Protein AF-A0A806JZI7-F1 (afdb_monomer_lite)

Structure (mmCIF, N/CA/C/O backbone):
data_AF-A0A806JZI7-F1
#
_entry.id   AF-A0A806JZI7-F1
#
loop_
_atom_site.group_PDB
_atom_site.id
_atom_site.type_symbol
_atom_site.label_atom_id
_atom_site.label_alt_id
_atom_site.label_comp_id
_atom_site.label_asym_id
_atom_site.label_entity_id
_atom_site.label_seq_id
_atom_site.pdbx_PDB_ins_code
_atom_site.Cartn_x
_atom_site.Cartn_y
_atom_site.Cartn_z
_atom_site.occupancy
_atom_site.B_iso_or_equiv
_atom_site.auth_seq_id
_atom_site.auth_comp_id
_atom_site.auth_asym_id
_atom_site.auth_atom_id
_atom_site.pdbx_PDB_model_num
ATOM 1 N N . MET A 1 1 ? 5.494 -8.644 -15.167 1.00 69.50 1 MET A N 1
ATOM 2 C CA . MET A 1 1 ? 4.587 -7.478 -15.034 1.00 69.50 1 MET A CA 1
ATOM 3 C C . MET A 1 1 ? 4.020 -7.051 -16.385 1.00 69.50 1 MET A C 1
ATOM 5 O O . MET A 1 1 ? 2.809 -7.139 -16.541 1.00 69.50 1 MET A O 1
ATOM 9 N N . ILE A 1 2 ? 4.856 -6.725 -17.381 1.00 75.56 2 ILE A N 1
ATOM 10 C CA . ILE A 1 2 ? 4.394 -6.257 -18.706 1.00 75.56 2 ILE A CA 1
ATOM 11 C C . ILE A 1 2 ? 3.432 -7.233 -19.401 1.00 75.56 2 ILE A C 1
ATOM 13 O O . ILE A 1 2 ? 2.375 -6.828 -19.867 1.00 75.56 2 ILE A O 1
ATOM 17 N N . GLY A 1 3 ? 3.735 -8.535 -19.384 1.00 80.06 3 GLY A N 1
ATOM 18 C CA . GLY A 1 3 ? 2.885 -9.543 -20.033 1.00 80.06 3 GLY A CA 1
ATOM 19 C C . GLY A 1 3 ? 1.463 -9.678 -19.467 1.00 80.06 3 GLY A C 1
ATOM 20 O O . GLY A 1 3 ? 0.624 -10.285 -20.119 1.00 80.06 3 GLY A O 1
ATOM 21 N N . ARG A 1 4 ? 1.174 -9.127 -18.277 1.00 81.06 4 ARG A N 1
ATOM 22 C CA . ARG A 1 4 ? -0.160 -9.184 -17.648 1.00 81.06 4 ARG A CA 1
ATOM 23 C C . ARG A 1 4 ? -0.839 -7.819 -17.538 1.00 81.06 4 ARG A C 1
ATOM 25 O O . ARG A 1 4 ? -2.056 -7.755 -17.653 1.00 81.06 4 ARG A O 1
ATOM 32 N N . PHE A 1 5 ? -0.075 -6.754 -17.297 1.00 82.38 5 PHE A N 1
ATOM 33 C CA . PHE A 1 5 ? -0.611 -5.408 -17.057 1.00 82.38 5 PHE A CA 1
ATOM 34 C C . PHE A 1 5 ? -0.341 -4.418 -18.199 1.00 82.38 5 PHE A C 1
ATOM 36 O O . PHE A 1 5 ? -0.786 -3.278 -18.127 1.00 82.38 5 PHE A O 1
ATOM 43 N N . GLY A 1 6 ? 0.367 -4.834 -19.254 1.00 86.75 6 GLY A N 1
ATOM 44 C CA . GLY A 1 6 ? 0.829 -3.931 -20.306 1.00 86.75 6 GLY A CA 1
ATOM 45 C C . GLY A 1 6 ? 1.986 -3.046 -19.836 1.00 86.75 6 GLY A C 1
ATOM 46 O O . GLY A 1 6 ? 2.706 -3.387 -18.897 1.00 86.75 6 GLY A O 1
ATOM 47 N N . ALA A 1 7 ? 2.196 -1.918 -20.510 1.00 89.94 7 ALA A N 1
ATOM 48 C CA . ALA A 1 7 ? 3.181 -0.933 -20.075 1.00 89.94 7 ALA A CA 1
ATOM 49 C C . ALA A 1 7 ? 2.705 -0.214 -18.794 1.00 89.94 7 ALA A C 1
ATOM 51 O O . ALA A 1 7 ? 1.502 0.023 -18.648 1.00 89.94 7 ALA A O 1
ATOM 52 N N . PRO A 1 8 ? 3.615 0.145 -17.868 1.00 92.50 8 PRO A N 1
ATOM 53 C CA . PRO A 1 8 ? 3.258 0.991 -16.735 1.00 92.50 8 PRO A CA 1
ATOM 54 C C .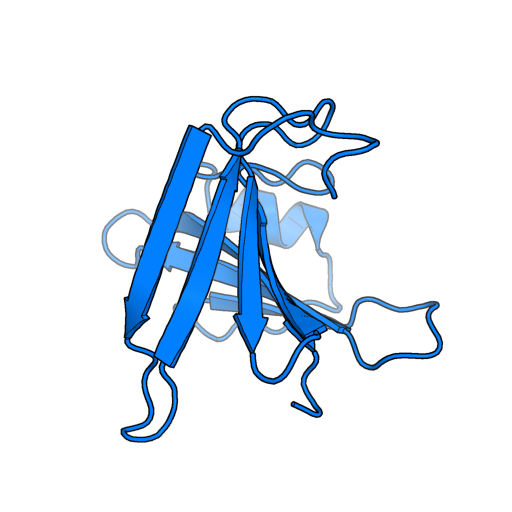 PRO A 1 8 ? 2.776 2.353 -17.237 1.00 92.50 8 PRO A C 1
ATOM 56 O O . PRO A 1 8 ? 3.282 2.872 -18.232 1.00 92.50 8 PRO A O 1
ATOM 59 N N . LYS A 1 9 ? 1.838 2.965 -16.511 1.00 93.38 9 LYS A N 1
ATOM 60 C CA . LYS A 1 9 ? 1.452 4.359 -16.755 1.00 93.38 9 LYS A CA 1
ATOM 61 C C . LYS A 1 9 ? 2.639 5.290 -16.527 1.00 93.38 9 LYS A C 1
ATOM 63 O O . LYS A 1 9 ? 2.851 6.227 -17.289 1.00 93.38 9 LYS A O 1
ATOM 68 N N . MET A 1 10 ? 3.379 5.048 -15.451 1.00 94.75 10 MET A N 1
ATOM 69 C CA . MET A 1 10 ? 4.567 5.816 -15.108 1.00 94.75 10 MET A CA 1
ATOM 70 C C . MET A 1 10 ? 5.549 4.973 -14.303 1.00 94.75 10 MET A C 1
ATOM 72 O O . MET A 1 10 ? 5.164 4.020 -13.618 1.00 94.75 10 MET A O 1
ATOM 76 N N . VAL A 1 11 ? 6.818 5.366 -14.386 1.00 94.88 11 VAL A N 1
ATOM 77 C CA . VAL A 1 11 ? 7.911 4.824 -13.583 1.00 94.88 11 VAL A CA 1
ATOM 78 C C . VAL A 1 11 ? 8.593 5.991 -12.880 1.00 94.88 11 VAL A C 1
ATOM 80 O O . VAL A 1 11 ? 8.912 6.988 -13.526 1.00 94.88 11 VAL A O 1
ATOM 83 N N . TYR A 1 12 ? 8.772 5.897 -11.565 1.00 94.69 12 TYR A N 1
ATOM 84 C CA . TYR A 1 12 ? 9.354 6.964 -10.747 1.00 94.69 12 TYR A CA 1
ATOM 85 C C . TYR A 1 12 ? 10.114 6.394 -9.547 1.00 94.69 12 TYR A C 1
ATOM 87 O O . TYR A 1 12 ? 9.950 5.224 -9.210 1.00 94.69 12 TYR A O 1
ATOM 95 N N . SER A 1 13 ? 10.953 7.209 -8.907 1.00 92.56 13 SER A N 1
ATOM 96 C CA . SER A 1 13 ? 11.621 6.841 -7.659 1.00 92.56 13 SER A CA 1
ATOM 97 C C . SER A 1 13 ? 10.767 7.212 -6.445 1.00 92.56 13 SER A C 1
ATOM 99 O O . SER A 1 13 ? 10.183 8.296 -6.391 1.00 92.56 13 SER A O 1
ATOM 101 N N . ALA A 1 14 ? 10.704 6.325 -5.454 1.00 90.00 14 ALA A N 1
ATOM 102 C CA . ALA A 1 14 ? 10.084 6.588 -4.161 1.00 90.00 14 ALA A CA 1
ATOM 103 C C . ALA A 1 14 ? 11.117 6.422 -3.045 1.00 90.00 14 ALA A C 1
ATOM 105 O O . ALA A 1 14 ? 11.768 5.384 -2.939 1.00 90.00 14 ALA A O 1
ATOM 106 N N . ARG A 1 15 ? 11.250 7.458 -2.212 1.00 87.19 15 ARG A N 1
ATOM 107 C CA . ARG A 1 15 ? 12.109 7.434 -1.029 1.00 87.19 15 ARG A CA 1
ATOM 108 C C . ARG A 1 15 ? 11.450 6.584 0.056 1.00 87.19 15 ARG A C 1
ATOM 110 O O . ARG A 1 15 ? 10.306 6.850 0.427 1.00 87.19 15 ARG A O 1
ATOM 117 N N . GLY A 1 16 ? 12.166 5.581 0.545 1.00 80.12 16 GLY A N 1
ATOM 118 C CA . GLY A 1 16 ? 11.772 4.781 1.696 1.00 80.12 16 GLY A CA 1
ATOM 119 C C . GLY A 1 16 ? 11.995 5.510 3.020 1.00 80.12 16 GLY A C 1
ATOM 120 O O . GLY A 1 16 ? 12.459 6.650 3.063 1.00 80.12 16 GLY A O 1
ATOM 121 N N . ASN A 1 17 ? 11.663 4.837 4.121 1.00 75.06 17 ASN A N 1
ATOM 122 C CA . ASN A 1 17 ? 11.878 5.393 5.461 1.00 75.06 17 ASN A CA 1
ATOM 123 C C . ASN A 1 17 ? 13.366 5.408 5.833 1.00 75.06 17 ASN A C 1
ATOM 125 O O . ASN A 1 17 ? 13.812 6.287 6.567 1.00 75.06 17 ASN A O 1
ATOM 129 N N . GLU A 1 18 ? 14.126 4.444 5.314 1.00 78.81 18 GLU A N 1
ATOM 130 C CA . GLU A 1 18 ? 15.555 4.328 5.564 1.00 78.81 18 GLU A CA 1
ATOM 131 C C . GLU A 1 18 ? 16.381 5.083 4.523 1.00 78.81 18 GLU A C 1
ATOM 133 O O . GLU A 1 18 ? 16.032 5.162 3.345 1.00 78.81 18 GLU A O 1
ATOM 138 N N . LEU A 1 19 ? 17.544 5.597 4.936 1.00 77.81 19 LEU A N 1
ATOM 139 C CA . LEU A 1 19 ? 18.383 6.417 4.055 1.00 77.81 19 LEU A CA 1
ATOM 140 C C . LEU A 1 19 ? 18.932 5.669 2.829 1.00 77.81 19 LEU A C 1
ATOM 142 O O . LEU A 1 1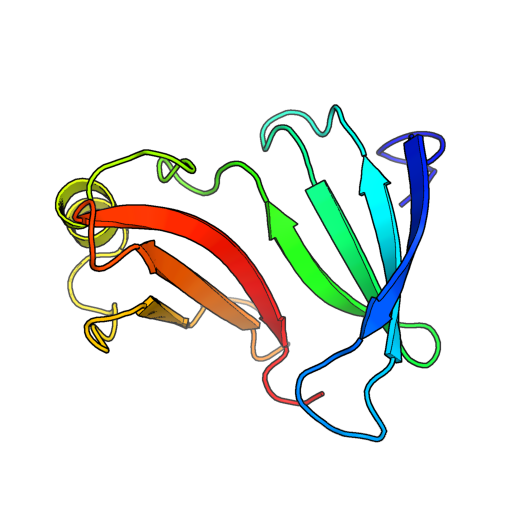9 ? 19.307 6.298 1.838 1.00 77.81 19 LEU A O 1
ATOM 146 N N . TRP A 1 20 ? 19.012 4.346 2.915 1.00 75.25 20 TRP A N 1
ATOM 147 C CA . TRP A 1 20 ? 19.489 3.463 1.853 1.00 75.25 20 TRP A CA 1
ATOM 148 C C . TRP A 1 20 ? 18.349 2.897 0.996 1.00 75.25 20 TRP A C 1
ATOM 150 O O . TRP A 1 20 ? 18.612 2.183 0.027 1.00 75.25 20 TRP A O 1
ATOM 160 N N . GLN A 1 21 ? 17.097 3.183 1.359 1.00 79.44 21 GLN A N 1
ATOM 161 C CA . GLN A 1 21 ? 15.922 2.640 0.702 1.00 79.44 21 GLN A CA 1
ATOM 162 C C . GLN A 1 21 ? 15.413 3.642 -0.333 1.00 79.44 21 GLN A C 1
ATOM 164 O O . GLN A 1 21 ? 14.700 4.585 -0.003 1.00 79.44 21 GLN A O 1
ATOM 169 N N . ASP A 1 22 ? 15.784 3.419 -1.588 1.00 83.31 22 ASP A N 1
ATOM 170 C CA . ASP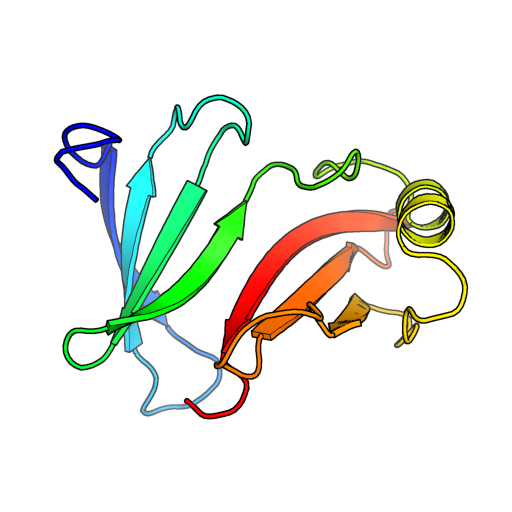 A 1 22 ? 15.154 4.056 -2.739 1.00 83.31 22 ASP A CA 1
ATOM 171 C C . ASP A 1 22 ? 14.567 2.966 -3.628 1.00 83.31 22 ASP A C 1
ATOM 173 O O . ASP A 1 22 ? 15.275 2.055 -4.068 1.00 83.31 22 ASP A O 1
ATOM 177 N N . ASP A 1 23 ? 13.269 3.069 -3.892 1.00 89.12 23 ASP A N 1
ATOM 178 C CA . ASP A 1 23 ? 12.544 2.116 -4.717 1.00 89.12 23 ASP A CA 1
ATOM 179 C C . ASP A 1 23 ? 12.273 2.691 -6.096 1.00 89.12 23 ASP A C 1
ATOM 181 O O . ASP A 1 23 ? 11.912 3.861 -6.246 1.00 89.12 23 ASP A O 1
ATOM 185 N N . VAL A 1 24 ? 12.362 1.836 -7.111 1.00 93.62 24 VAL A N 1
ATOM 186 C CA . VAL A 1 24 ? 11.782 2.140 -8.419 1.00 93.62 24 VAL A CA 1
ATOM 187 C C . VAL A 1 24 ? 10.347 1.638 -8.418 1.00 93.62 24 VAL A C 1
ATOM 189 O O . VAL A 1 24 ? 10.096 0.444 -8.243 1.00 93.62 24 VAL A O 1
ATOM 192 N N . VAL A 1 25 ? 9.403 2.549 -8.622 1.00 95.06 25 VAL A N 1
ATOM 193 C CA . VAL A 1 25 ? 7.973 2.263 -8.578 1.00 95.06 25 VAL A CA 1
ATOM 194 C C . VAL A 1 25 ? 7.397 2.230 -9.981 1.00 95.06 25 VAL A C 1
ATOM 196 O O . VAL A 1 25 ? 7.528 3.184 -10.745 1.00 95.06 25 VAL A O 1
ATOM 199 N N . PHE A 1 26 ? 6.722 1.130 -10.303 1.00 95.25 26 PHE A N 1
ATOM 200 C CA . PHE A 1 26 ? 5.969 0.956 -11.540 1.00 95.25 26 PHE A CA 1
ATOM 201 C C . PHE A 1 26 ? 4.480 1.060 -11.225 1.00 95.25 26 PHE A C 1
ATOM 203 O O . PHE A 1 26 ? 3.924 0.162 -10.589 1.00 95.25 26 PHE A O 1
ATOM 210 N N . GLN A 1 27 ? 3.840 2.132 -11.685 1.00 94.38 27 GLN A N 1
ATOM 211 C CA . GLN A 1 27 ? 2.415 2.373 -11.465 1.00 94.38 27 GLN A CA 1
ATOM 212 C C . GLN A 1 27 ? 1.576 1.901 -12.653 1.00 94.38 27 GLN A C 1
ATOM 214 O O . GLN A 1 27 ? 1.881 2.204 -13.810 1.00 94.38 27 GLN A O 1
ATOM 219 N N . TYR A 1 28 ? 0.462 1.235 -12.357 1.00 92.88 28 TYR A N 1
ATOM 220 C CA . TYR A 1 28 ? -0.539 0.793 -13.323 1.00 92.88 28 TYR A CA 1
ATOM 221 C C . TYR A 1 28 ? -1.933 1.245 -12.870 1.00 92.88 28 TYR A C 1
ATOM 223 O O . TYR A 1 28 ? -2.341 0.988 -11.740 1.00 92.88 28 TYR A O 1
ATOM 231 N N . GLU A 1 29 ? -2.699 1.886 -13.756 1.00 85.19 29 GLU A N 1
ATOM 232 C CA . GLU A 1 29 ? -4.057 2.365 -13.432 1.00 85.19 29 GLU A CA 1
ATOM 233 C C . GLU A 1 29 ? -5.116 1.266 -13.420 1.00 85.19 29 GLU A C 1
ATOM 235 O O . GLU A 1 29 ? -6.144 1.401 -12.758 1.00 85.19 29 GLU A O 1
ATOM 240 N N . LYS A 1 30 ? -4.895 0.187 -14.175 1.00 75.69 30 LYS A N 1
ATOM 241 C CA . LYS A 1 30 ? -5.904 -0.847 -14.380 1.00 75.69 30 LYS A CA 1
ATOM 242 C C . LYS A 1 30 ? -5.280 -2.229 -14.299 1.00 75.69 30 LYS A C 1
ATOM 244 O O . LYS A 1 30 ? -4.806 -2.781 -15.286 1.00 75.69 30 LYS A O 1
ATOM 249 N N . ALA A 1 31 ? -5.350 -2.808 -13.113 1.00 68.75 31 ALA A N 1
ATOM 250 C CA . ALA A 1 31 ? -5.092 -4.211 -12.855 1.00 68.75 31 ALA A CA 1
ATOM 251 C C . ALA A 1 31 ? -6.404 -4.879 -12.417 1.00 68.75 31 ALA A C 1
ATOM 253 O O . ALA A 1 31 ? -6.687 -4.946 -11.226 1.00 68.75 31 ALA A O 1
ATOM 254 N N . PRO A 1 32 ? -7.258 -5.361 -13.336 1.00 65.81 32 PRO A N 1
ATOM 255 C CA . PRO A 1 32 ? -8.429 -6.141 -12.945 1.00 65.81 32 PRO A CA 1
ATOM 256 C C . PRO A 1 32 ? -7.983 -7.415 -12.198 1.00 65.81 32 PRO A C 1
ATOM 258 O O . PRO A 1 32 ? -7.055 -8.081 -12.671 1.00 65.81 32 PRO A O 1
ATOM 261 N N . PRO A 1 33 ? -8.593 -7.790 -11.055 1.00 67.56 33 PRO A N 1
ATOM 262 C CA . PRO A 1 33 ? -9.735 -7.169 -10.364 1.00 67.56 33 PRO A CA 1
ATOM 263 C C . PRO A 1 33 ? -9.374 -6.138 -9.266 1.00 67.56 33 PRO A C 1
ATOM 265 O O . PRO A 1 33 ? -10.269 -5.607 -8.624 1.00 67.56 33 PRO A O 1
ATOM 268 N N . ILE A 1 34 ? -8.090 -5.865 -9.024 1.00 72.56 34 ILE A N 1
ATOM 269 C CA . ILE A 1 34 ? -7.564 -5.105 -7.868 1.00 72.56 34 ILE A CA 1
ATOM 270 C C . ILE A 1 34 ? -7.528 -3.571 -8.040 1.00 72.56 34 ILE A C 1
ATOM 272 O O . ILE A 1 34 ? -7.310 -2.851 -7.064 1.00 72.56 34 ILE A O 1
ATOM 276 N N . GLY A 1 35 ? -7.778 -3.054 -9.248 1.00 83.00 35 GLY A N 1
ATOM 277 C CA . GLY A 1 35 ? -7.800 -1.613 -9.537 1.00 83.00 35 GLY A CA 1
ATOM 278 C C . GLY A 1 35 ? -6.407 -1.052 -9.829 1.00 83.00 35 GLY A C 1
ATOM 279 O O . GLY A 1 35 ? -5.640 -1.680 -10.556 1.00 83.00 35 GLY A O 1
ATOM 280 N N . ALA A 1 36 ? -6.083 0.132 -9.305 1.00 88.69 36 ALA A N 1
ATOM 281 C CA . ALA A 1 36 ? -4.740 0.698 -9.433 1.00 88.69 36 ALA A CA 1
ATOM 282 C C . ALA A 1 36 ? -3.730 -0.085 -8.576 1.00 88.69 36 ALA A C 1
ATOM 284 O O . ALA A 1 36 ? -4.043 -0.488 -7.449 1.00 88.69 36 ALA A O 1
ATOM 285 N N . VAL A 1 37 ? -2.524 -0.293 -9.109 1.00 93.31 37 VAL A N 1
ATOM 286 C CA . VAL A 1 37 ? -1.451 -1.033 -8.439 1.00 93.31 37 VAL A CA 1
ATOM 287 C C . VAL A 1 37 ? -0.097 -0.370 -8.673 1.00 93.31 37 VAL A C 1
ATOM 289 O O . VAL A 1 37 ? 0.244 -0.029 -9.807 1.00 93.31 37 VAL A O 1
ATOM 292 N N . ASP A 1 38 ? 0.687 -0.249 -7.604 1.00 95.12 38 ASP A N 1
ATOM 293 C CA . ASP A 1 38 ? 2.078 0.197 -7.663 1.00 95.12 38 ASP A CA 1
ATOM 294 C C . ASP A 1 38 ? 2.992 -0.955 -7.223 1.00 95.12 38 ASP A C 1
ATOM 296 O O . ASP A 1 38 ? 2.795 -1.536 -6.152 1.00 95.12 38 ASP A O 1
ATOM 300 N N . PHE A 1 39 ? 4.001 -1.283 -8.030 1.00 94.44 39 PHE A N 1
ATOM 301 C CA . PHE A 1 39 ? 5.024 -2.278 -7.698 1.00 94.44 39 PHE A CA 1
ATOM 302 C C . PHE A 1 39 ? 6.329 -1.582 -7.322 1.00 94.44 39 PHE A C 1
ATOM 304 O O . PHE A 1 39 ? 6.880 -0.851 -8.141 1.00 94.44 39 PHE A O 1
ATOM 311 N N . PHE A 1 40 ? 6.830 -1.845 -6.117 1.00 94.19 40 PHE A N 1
ATOM 312 C CA . PHE A 1 40 ? 8.082 -1.305 -5.593 1.00 94.19 40 PHE A CA 1
ATOM 313 C C . PHE A 1 40 ? 9.191 -2.328 -5.831 1.00 94.19 40 PHE A C 1
ATOM 315 O O . PHE A 1 40 ? 9.106 -3.474 -5.367 1.00 94.19 40 PHE A O 1
ATOM 322 N N . ILE A 1 41 ? 10.203 -1.926 -6.598 1.00 91.88 41 ILE A N 1
ATOM 323 C CA . ILE A 1 41 ? 11.312 -2.777 -7.020 1.00 91.88 41 ILE A CA 1
ATOM 324 C C . ILE A 1 41 ? 12.596 -2.319 -6.348 1.00 91.88 41 ILE A C 1
ATOM 326 O O . ILE A 1 41 ? 12.956 -1.144 -6.417 1.00 91.88 41 ILE A O 1
ATOM 330 N N . TYR A 1 42 ? 13.331 -3.289 -5.813 1.00 86.19 42 TYR A N 1
ATOM 331 C CA . TYR A 1 42 ? 14.686 -3.094 -5.322 1.00 86.19 42 TYR A CA 1
ATOM 332 C C . TYR A 1 42 ? 15.563 -4.288 -5.665 1.00 86.19 42 TYR A C 1
ATOM 334 O O . TYR A 1 42 ? 15.128 -5.435 -5.589 1.00 86.19 42 TYR A O 1
ATOM 342 N N . ARG A 1 43 ? 16.813 -4.000 -6.038 1.00 84.88 43 ARG A N 1
ATOM 343 C CA . ARG A 1 43 ? 17.855 -4.961 -6.436 1.00 84.88 43 ARG A CA 1
ATOM 344 C C . ARG A 1 43 ? 17.537 -5.929 -7.575 1.00 84.88 43 ARG A C 1
ATOM 346 O O . ARG A 1 43 ? 18.456 -6.661 -7.890 1.00 84.88 43 ARG A O 1
ATOM 353 N N . ASP A 1 44 ? 16.364 -5.830 -8.219 1.00 86.69 44 ASP A N 1
ATOM 354 C CA . ASP A 1 44 ? 15.811 -6.669 -9.316 1.00 86.69 44 ASP A CA 1
ATOM 355 C C . ASP A 1 44 ? 14.472 -7.349 -8.970 1.00 86.69 44 ASP A C 1
ATOM 357 O O . ASP A 1 44 ? 13.808 -7.905 -9.848 1.00 86.69 44 ASP A O 1
ATOM 361 N N . ARG A 1 45 ? 14.033 -7.265 -7.711 1.00 88.19 45 ARG A N 1
ATOM 362 C CA . ARG A 1 45 ? 12.842 -7.952 -7.205 1.00 88.19 45 ARG A CA 1
ATOM 363 C C . ARG A 1 45 ? 11.759 -6.984 -6.751 1.00 88.19 45 ARG A C 1
ATOM 365 O O . ARG A 1 45 ? 12.036 -5.936 -6.172 1.00 88.19 45 ARG A O 1
ATOM 372 N N . VAL A 1 46 ? 10.504 -7.377 -6.964 1.00 90.44 46 VAL A N 1
ATOM 373 C CA . VAL A 1 46 ? 9.361 -6.744 -6.294 1.00 90.44 46 VAL A CA 1
ATOM 374 C C . VAL A 1 46 ? 9.388 -7.167 -4.833 1.00 90.44 46 VAL A C 1
ATOM 376 O O . VAL A 1 46 ? 9.364 -8.363 -4.539 1.00 90.44 46 VAL A O 1
ATOM 379 N N . TRP A 1 47 ? 9.408 -6.199 -3.925 1.00 90.81 47 TRP A N 1
ATOM 380 C CA . TRP A 1 47 ? 9.391 -6.473 -2.486 1.00 90.81 47 TRP A CA 1
ATOM 381 C C . TRP A 1 47 ? 8.140 -5.931 -1.790 1.00 90.81 47 TRP A C 1
ATOM 383 O O . TRP A 1 47 ? 7.726 -6.478 -0.768 1.00 90.81 47 TRP A O 1
ATOM 393 N N . GLN A 1 48 ? 7.494 -4.923 -2.381 1.00 93.69 48 GLN A N 1
ATOM 394 C CA . GLN A 1 48 ? 6.252 -4.338 -1.895 1.00 93.69 48 GLN A CA 1
ATOM 395 C C . GLN A 1 48 ? 5.313 -4.014 -3.062 1.00 93.69 48 GLN A C 1
ATOM 397 O O . GLN A 1 48 ? 5.730 -3.628 -4.154 1.00 93.69 48 GLN A O 1
ATOM 402 N N . VAL A 1 49 ? 4.018 -4.178 -2.820 1.00 94.06 49 VAL A N 1
ATOM 403 C CA . VAL A 1 49 ? 2.942 -3.848 -3.751 1.00 94.06 49 VAL A CA 1
ATOM 404 C C . VAL A 1 49 ? 1.924 -2.992 -3.017 1.00 94.06 49 VAL A C 1
ATOM 406 O O . VAL A 1 49 ? 1.476 -3.370 -1.936 1.00 94.06 49 VAL A O 1
ATOM 409 N N . LYS A 1 50 ? 1.542 -1.855 -3.597 1.00 95.56 50 LYS A N 1
ATOM 410 C CA . LYS A 1 50 ? 0.402 -1.051 -3.145 1.00 95.56 50 LYS A CA 1
ATOM 411 C C . LYS A 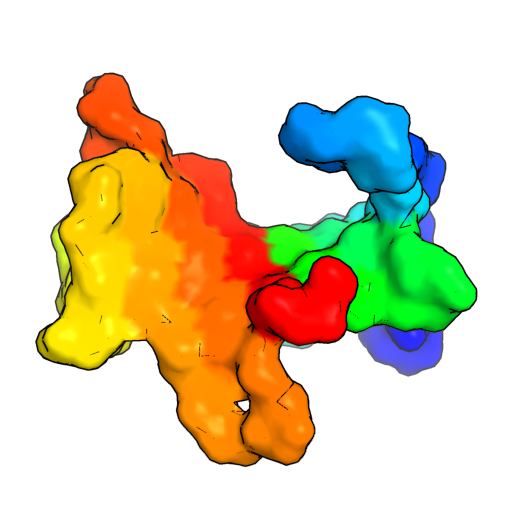1 50 ? -0.796 -1.356 -4.024 1.00 95.56 50 LYS A C 1
ATOM 413 O O . LYS A 1 50 ? -0.664 -1.352 -5.243 1.00 95.56 50 LYS A O 1
ATOM 418 N N . VAL A 1 51 ? -1.957 -1.580 -3.424 1.00 94.56 51 VAL A N 1
ATOM 419 C CA . VAL A 1 51 ? -3.198 -1.877 -4.154 1.00 94.56 51 VAL A CA 1
ATOM 420 C C . VAL A 1 51 ? -4.317 -0.936 -3.732 1.00 94.56 51 VAL A C 1
ATOM 422 O O . VAL A 1 51 ? -4.378 -0.501 -2.581 1.00 94.56 51 VAL A O 1
ATOM 425 N N . ALA A 1 52 ? -5.221 -0.628 -4.662 1.00 93.06 52 ALA A N 1
ATOM 426 C CA . ALA A 1 52 ? -6.438 0.122 -4.354 1.00 93.06 52 ALA A CA 1
ATOM 427 C C . ALA A 1 52 ? -7.436 -0.703 -3.523 1.00 93.06 52 ALA A C 1
ATOM 429 O O . ALA A 1 52 ? -8.203 -0.142 -2.738 1.00 93.06 52 ALA A O 1
ATOM 430 N N . SER A 1 53 ? -7.421 -2.029 -3.692 1.00 92.50 53 SER A N 1
ATOM 431 C CA . SER A 1 53 ? -8.273 -2.952 -2.948 1.00 92.50 53 SER A CA 1
ATOM 432 C C . SER A 1 53 ? -7.685 -4.363 -2.859 1.00 92.50 53 SER A C 1
ATOM 434 O O . SER A 1 53 ? -6.902 -4.776 -3.716 1.00 92.50 53 SER A O 1
ATOM 436 N N . VAL A 1 54 ? -8.075 -5.110 -1.825 1.00 90.38 54 VAL A N 1
ATOM 437 C CA . VAL A 1 54 ? -7.766 -6.537 -1.652 1.00 90.38 54 VAL A CA 1
ATOM 438 C C . VAL A 1 54 ? -8.840 -7.207 -0.800 1.00 90.38 54 VAL A C 1
ATOM 440 O O . VAL A 1 54 ? -9.236 -6.661 0.223 1.00 90.38 54 VAL A O 1
ATOM 443 N N . ASN A 1 55 ? -9.312 -8.387 -1.211 1.00 84.69 55 ASN A N 1
ATOM 444 C CA . ASN A 1 55 ? -10.233 -9.239 -0.441 1.00 84.69 55 ASN A CA 1
ATOM 445 C C . ASN A 1 55 ? -11.457 -8.517 0.169 1.00 84.69 55 ASN A C 1
ATOM 447 O O . ASN A 1 55 ? -11.903 -8.879 1.248 1.00 84.69 55 ASN A O 1
ATOM 451 N N . GLY A 1 56 ? -12.012 -7.501 -0.503 1.00 86.62 56 GLY A N 1
ATOM 452 C CA . GLY A 1 56 ? -13.163 -6.733 0.003 1.00 86.62 56 GLY A CA 1
ATOM 453 C C . GLY A 1 56 ? -12.808 -5.513 0.864 1.00 86.62 56 GLY A C 1
ATOM 454 O O . GLY A 1 56 ? -13.704 -4.801 1.301 1.00 86.62 56 GLY A O 1
ATOM 455 N N . ILE A 1 57 ? -11.521 -5.226 1.064 1.00 93.56 57 ILE A N 1
ATOM 456 C CA . ILE A 1 57 ? -11.020 -3.992 1.679 1.00 93.56 57 ILE A CA 1
ATOM 457 C C . ILE A 1 57 ? -10.611 -3.040 0.560 1.00 93.56 57 ILE A C 1
ATOM 459 O O . ILE A 1 57 ? -9.809 -3.412 -0.297 1.00 93.56 57 ILE A O 1
ATOM 463 N N . ALA A 1 58 ? -11.119 -1.811 0.577 1.00 94.50 58 ALA A N 1
ATOM 464 C CA . ALA A 1 58 ? -10.747 -0.767 -0.372 1.00 94.50 58 ALA A CA 1
ATOM 465 C C . ALA A 1 58 ? -10.247 0.490 0.349 1.00 94.50 58 ALA A C 1
ATOM 467 O O . ALA A 1 58 ? -10.626 0.773 1.486 1.00 94.50 58 ALA A O 1
ATOM 468 N N . VAL A 1 59 ? -9.391 1.265 -0.320 1.00 95.31 59 VAL A N 1
ATOM 469 C CA . VAL A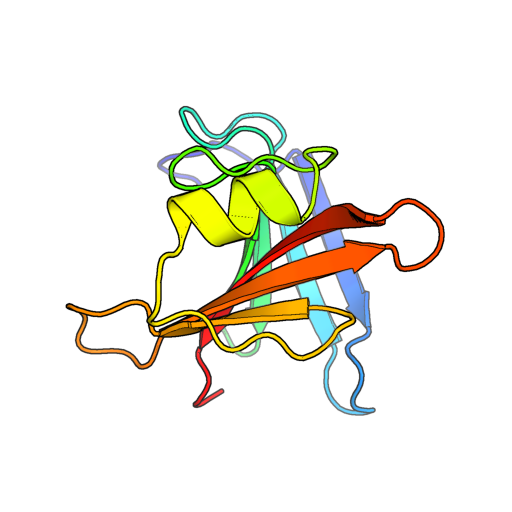 1 59 ? -9.004 2.597 0.166 1.00 95.31 59 VAL A CA 1
ATOM 470 C C . VAL A 1 59 ? -10.253 3.471 0.318 1.00 95.31 59 VAL A C 1
ATOM 472 O O . VAL A 1 59 ? -11.099 3.520 -0.570 1.00 95.31 59 VAL A O 1
ATOM 475 N N . GLY A 1 60 ? -10.363 4.165 1.452 1.00 96.56 60 GLY A N 1
ATOM 476 C CA . GLY A 1 60 ? -11.518 4.986 1.821 1.00 96.56 60 GLY A CA 1
ATOM 477 C C . GLY A 1 60 ? -12.558 4.277 2.694 1.00 96.56 60 GLY A C 1
ATOM 478 O O . GLY A 1 60 ? -13.361 4.964 3.332 1.00 96.56 60 GLY A O 1
ATOM 479 N N . GLU A 1 61 ? -12.529 2.946 2.798 1.00 96.94 61 GLU A N 1
ATOM 480 C CA . GLU A 1 61 ? -13.423 2.189 3.686 1.00 96.94 61 GLU A CA 1
ATOM 481 C C . GLU A 1 61 ? -13.155 2.493 5.174 1.00 96.94 61 GLU A C 1
ATOM 483 O O . GLU A 1 61 ? -12.032 2.851 5.541 1.00 96.94 61 GLU A O 1
ATOM 488 N N . PRO A 1 62 ? -14.151 2.362 6.069 1.00 97.75 62 PRO A N 1
ATOM 489 C CA . PRO A 1 62 ? -13.935 2.452 7.512 1.00 97.75 62 PRO A CA 1
ATOM 490 C C . PRO A 1 62 ? -12.973 1.373 8.033 1.00 97.75 62 PRO A C 1
ATOM 492 O O . PRO A 1 62 ? -13.016 0.226 7.587 1.00 97.75 62 PRO A O 1
ATOM 495 N N . LYS A 1 63 ? -12.177 1.701 9.064 1.00 97.06 63 LYS A N 1
ATOM 496 C CA . LYS A 1 63 ? -11.328 0.729 9.786 1.00 97.06 63 LYS A CA 1
ATOM 497 C C . LYS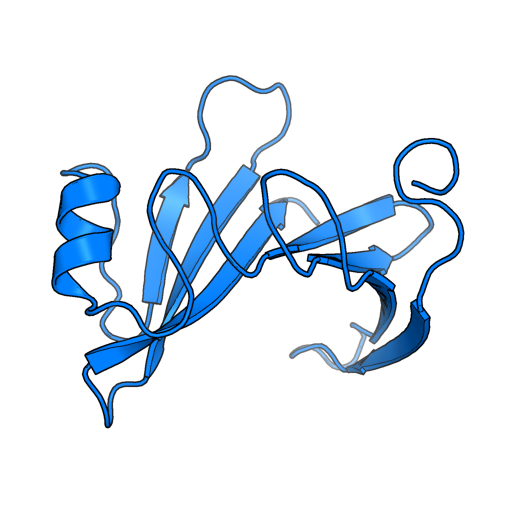 A 1 63 ? -12.113 -0.511 10.227 1.00 97.06 63 LYS A C 1
ATOM 499 O O . LYS A 1 63 ? -11.610 -1.625 10.121 1.00 97.06 63 LYS A O 1
ATOM 504 N N . GLN A 1 64 ? -13.354 -0.320 10.677 1.00 95.62 64 GLN A N 1
ATOM 505 C CA . GLN A 1 64 ? -14.205 -1.413 11.140 1.00 95.62 64 GLN A CA 1
ATOM 506 C C . GLN A 1 64 ? -14.513 -2.432 10.035 1.00 95.62 64 GLN A C 1
ATOM 508 O O . GLN A 1 64 ? -14.455 -3.628 10.298 1.00 95.62 64 GLN A O 1
ATOM 513 N N . SER A 1 65 ? -14.764 -1.983 8.799 1.00 95.50 65 SER A N 1
ATOM 514 C CA . SER A 1 65 ? -14.970 -2.879 7.654 1.00 95.50 65 SER A CA 1
ATOM 515 C C . SER A 1 65 ? -13.730 -3.736 7.399 1.00 95.50 65 SER A C 1
ATOM 517 O O . SER A 1 65 ? -13.840 -4.944 7.201 1.00 95.50 65 SER A O 1
ATOM 519 N N . ALA A 1 66 ? -12.539 -3.128 7.460 1.00 95.94 66 ALA A N 1
ATOM 520 C CA . ALA A 1 66 ? -11.283 -3.852 7.296 1.00 95.94 66 ALA A CA 1
ATOM 521 C C . ALA A 1 66 ? -11.079 -4.898 8.404 1.00 95.94 66 ALA A C 1
ATOM 523 O O . ALA A 1 66 ? -10.756 -6.039 8.098 1.00 95.94 66 ALA A O 1
ATOM 524 N N . LEU A 1 67 ? -11.333 -4.549 9.670 1.00 95.81 67 LEU A N 1
ATOM 525 C CA . LEU A 1 67 ? -11.260 -5.494 10.793 1.00 95.81 67 LEU A CA 1
ATOM 526 C C . LEU A 1 67 ? -12.225 -6.674 10.627 1.00 95.81 67 LEU A C 1
ATOM 528 O O . LEU A 1 67 ? -11.844 -7.813 10.875 1.00 95.81 67 LEU A O 1
ATOM 532 N N . THR A 1 68 ? -13.455 -6.426 10.169 1.00 95.38 68 THR A N 1
ATOM 533 C CA . THR A 1 68 ? -14.427 -7.496 9.901 1.00 95.38 68 THR A CA 1
ATOM 534 C C . THR A 1 68 ? -13.936 -8.459 8.823 1.00 95.38 68 THR A C 1
ATOM 536 O O . THR A 1 68 ? -14.128 -9.663 8.960 1.00 95.38 68 THR A O 1
ATOM 539 N N . VAL A 1 69 ? -13.292 -7.949 7.770 1.00 94.50 69 VAL A N 1
ATOM 540 C CA . VAL A 1 69 ? -12.745 -8.781 6.690 1.00 94.50 69 VAL A CA 1
ATOM 541 C C . VAL A 1 69 ? -11.508 -9.562 7.136 1.00 94.50 69 VAL A C 1
ATOM 543 O O . VAL A 1 69 ? -11.380 -10.734 6.797 1.00 94.50 69 VAL A O 1
ATOM 546 N N . LEU A 1 70 ? -10.588 -8.925 7.867 1.00 93.50 70 LEU A N 1
ATOM 547 C CA . LEU A 1 70 ? -9.337 -9.562 8.291 1.00 93.50 70 LEU A CA 1
ATOM 548 C C . LEU A 1 70 ? -9.535 -10.547 9.454 1.00 93.50 70 LEU A C 1
ATOM 550 O O . LEU A 1 70 ? -8.750 -11.478 9.611 1.00 93.50 70 LEU A O 1
ATOM 554 N N . GLY A 1 71 ? -10.587 -10.366 10.253 1.00 92.31 71 GLY A N 1
ATOM 555 C CA . GLY A 1 71 ? -10.914 -11.248 11.366 1.00 92.31 71 GLY A CA 1
ATOM 556 C C . GLY A 1 71 ? -9.959 -11.116 12.556 1.00 92.31 71 GLY A C 1
ATOM 557 O O . GLY A 1 71 ? -9.252 -10.121 12.714 1.00 92.31 71 GLY A O 1
ATOM 558 N N . SER A 1 72 ? -9.967 -12.131 13.423 1.00 91.38 72 SER A N 1
ATOM 559 C CA . SER A 1 72 ? -9.237 -12.140 14.702 1.00 91.38 72 SER A CA 1
ATOM 560 C C . SER A 1 72 ? -7.718 -12.241 14.571 1.00 91.38 72 SER A C 1
ATOM 562 O O . SER A 1 72 ? -7.013 -11.916 15.519 1.00 91.38 72 SER A O 1
ATOM 564 N N . GLU A 1 73 ? -7.214 -12.674 13.416 1.00 90.44 73 GLU A N 1
ATOM 565 C CA . GLU A 1 73 ? -5.775 -12.830 13.159 1.00 90.44 73 GLU A CA 1
ATOM 566 C C . GLU A 1 73 ? -5.087 -11.502 12.806 1.00 90.44 73 GLU A C 1
ATOM 568 O O . GLU A 1 73 ? -3.865 -11.445 12.656 1.00 90.44 73 GLU A O 1
ATOM 573 N N . ALA A 1 74 ? -5.864 -10.429 12.642 1.00 94.69 74 ALA A N 1
ATOM 574 C CA . ALA A 1 74 ? -5.335 -9.107 12.372 1.00 94.69 74 ALA A CA 1
ATOM 575 C C . ALA A 1 74 ? -4.769 -8.473 13.646 1.00 94.69 74 ALA A C 1
ATOM 577 O O . ALA A 1 74 ? -5.475 -8.289 14.638 1.00 94.69 74 ALA A O 1
ATOM 578 N N . GLU A 1 75 ? -3.511 -8.046 13.597 1.00 96.75 75 GLU A N 1
ATOM 579 C CA . GLU A 1 75 ? -2.932 -7.209 14.640 1.00 96.75 75 GLU A CA 1
ATOM 580 C C . GLU A 1 75 ? -3.336 -5.748 14.412 1.00 96.75 75 GLU A C 1
ATOM 582 O O . GLU A 1 75 ? -2.958 -5.139 13.409 1.00 96.75 75 GLU A O 1
ATOM 587 N N . ASP A 1 76 ? -4.071 -5.162 15.355 1.00 96.62 76 ASP A N 1
ATOM 588 C CA . ASP A 1 76 ? -4.404 -3.737 15.343 1.00 96.62 76 ASP A CA 1
ATOM 589 C C . ASP A 1 76 ? -3.325 -2.921 16.074 1.00 96.62 76 ASP A C 1
ATOM 591 O O . ASP A 1 76 ? -3.106 -3.079 17.276 1.00 96.62 76 ASP A O 1
ATOM 595 N N . ARG A 1 77 ? -2.641 -2.034 15.344 1.00 95.94 77 ARG A N 1
ATOM 596 C CA . ARG A 1 77 ? -1.589 -1.139 15.856 1.00 95.94 77 ARG A CA 1
ATOM 597 C C . ARG A 1 77 ? -2.053 0.320 15.965 1.00 95.94 77 ARG A C 1
ATOM 599 O O . ARG A 1 77 ? -1.232 1.223 16.055 1.00 95.94 77 ARG A O 1
ATOM 606 N N . ALA A 1 78 ? -3.367 0.547 16.002 1.00 92.38 78 ALA A N 1
ATOM 607 C CA . ALA A 1 78 ? -4.057 1.837 15.957 1.00 92.38 78 ALA A CA 1
ATOM 608 C C . ALA A 1 78 ? -4.021 2.521 14.582 1.00 92.38 78 ALA A C 1
ATOM 610 O O . ALA A 1 78 ? -5.086 2.691 13.981 1.00 92.38 78 ALA A O 1
ATOM 611 N N . ASP A 1 79 ? -2.832 2.868 14.086 1.00 95.69 79 ASP A N 1
ATOM 612 C CA . ASP A 1 79 ? -2.609 3.563 12.809 1.00 95.69 79 ASP A CA 1
ATOM 613 C C . ASP A 1 79 ? -2.513 2.616 11.603 1.00 95.69 79 ASP A C 1
ATOM 615 O O . ASP A 1 79 ? -2.575 3.049 10.452 1.00 95.69 79 ASP A O 1
ATOM 619 N N . HIS A 1 80 ? -2.402 1.312 11.844 1.00 97.25 80 HIS A N 1
ATOM 620 C CA . HIS A 1 80 ? -2.464 0.293 10.808 1.00 97.25 80 HIS A CA 1
ATOM 621 C C . HIS A 1 80 ? -2.915 -1.065 11.356 1.00 97.25 80 HIS A C 1
ATOM 623 O O . HIS A 1 80 ? -2.847 -1.331 12.555 1.00 97.25 80 HIS A O 1
ATOM 629 N N . LEU A 1 81 ? -3.375 -1.925 10.448 1.00 97.25 81 LEU A N 1
ATOM 630 C CA . LEU A 1 81 ? -3.676 -3.334 10.693 1.00 97.25 81 LEU A CA 1
ATOM 631 C C . LEU A 1 81 ? -2.631 -4.194 9.981 1.00 97.25 81 LEU A C 1
ATOM 633 O O . LEU A 1 81 ? -2.294 -3.897 8.830 1.00 97.25 81 LEU A O 1
ATOM 637 N N . LEU A 1 82 ? -2.150 -5.253 10.632 1.00 96.56 82 LEU A N 1
ATOM 638 C CA . LEU A 1 82 ? -1.232 -6.233 10.047 1.00 96.56 82 LEU A CA 1
ATOM 639 C C . LEU A 1 82 ? -1.871 -7.614 10.003 1.00 96.56 82 LEU A C 1
ATOM 641 O O . LEU A 1 82 ? -2.515 -8.033 10.956 1.00 96.56 82 LEU A O 1
ATOM 645 N N . MET A 1 83 ? -1.654 -8.338 8.912 1.00 94.81 83 MET A N 1
ATOM 646 C CA . MET A 1 83 ? -2.064 -9.731 8.792 1.00 94.81 83 MET A CA 1
ATOM 647 C C . MET A 1 83 ? -1.020 -10.498 7.992 1.00 94.81 83 MET A C 1
ATOM 649 O O . MET A 1 83 ? -0.644 -10.092 6.888 1.00 94.81 83 MET A O 1
ATOM 653 N N . LYS A 1 84 ? -0.567 -11.632 8.528 1.00 92.75 84 LYS A N 1
ATOM 654 C CA . LYS A 1 84 ? 0.278 -12.554 7.766 1.00 92.75 84 LYS A CA 1
ATOM 655 C C . LYS A 1 84 ? -0.538 -13.125 6.614 1.00 92.75 84 LYS A C 1
ATOM 657 O O . LYS A 1 84 ? -1.655 -13.593 6.810 1.00 92.75 84 LYS A O 1
ATOM 662 N N . VAL A 1 85 ? 0.021 -13.090 5.411 1.00 89.62 85 VAL A N 1
ATOM 663 C CA . VAL A 1 85 ? -0.600 -13.737 4.257 1.00 89.62 85 VAL A CA 1
ATOM 664 C C . VAL A 1 85 ? -0.122 -15.186 4.252 1.00 89.62 85 VAL A C 1
ATOM 666 O O . VAL A 1 85 ? 0.981 -15.477 3.792 1.00 89.62 85 VAL A O 1
ATOM 669 N N . SER A 1 86 ? -0.927 -16.066 4.848 1.00 72.00 86 SER A N 1
ATOM 670 C CA . SER A 1 86 ? -0.690 -17.511 4.924 1.00 72.00 86 SER A CA 1
ATOM 671 C C . SER A 1 86 ? -0.599 -18.145 3.527 1.00 72.00 86 SER A C 1
ATOM 673 O O . SER A 1 86 ? -1.087 -17.583 2.547 1.00 72.00 86 SER A O 1
ATOM 675 N N . ASP A 1 87 ? -0.006 -19.339 3.451 1.00 64.44 87 ASP A N 1
ATOM 676 C CA . ASP A 1 87 ? -0.049 -20.254 2.293 1.00 64.44 87 ASP A CA 1
ATOM 677 C C . ASP A 1 87 ? 0.957 -20.019 1.154 1.00 64.44 87 ASP A C 1
ATOM 679 O O . ASP A 1 87 ? 0.739 -20.479 0.030 1.00 64.44 87 ASP A O 1
ATOM 683 N N . ARG A 1 88 ? 2.088 -19.342 1.402 1.00 64.56 88 ARG A N 1
ATOM 684 C CA . ARG A 1 88 ? 3.177 -19.245 0.410 1.00 64.56 88 ARG A CA 1
ATOM 685 C C . ARG A 1 88 ? 4.557 -19.453 1.020 1.00 64.56 88 ARG A C 1
ATOM 687 O O . ARG A 1 88 ? 4.785 -19.103 2.171 1.00 64.56 88 ARG A O 1
ATOM 694 N N . ASP A 1 89 ? 5.497 -19.915 0.194 1.00 75.62 89 ASP A N 1
ATOM 695 C CA . ASP A 1 89 ? 6.917 -20.134 0.537 1.00 75.62 89 ASP A CA 1
ATOM 696 C C . ASP A 1 89 ? 7.684 -18.854 0.935 1.00 75.62 89 ASP A C 1
ATOM 698 O O . ASP A 1 89 ? 8.882 -18.894 1.205 1.00 75.62 89 ASP A O 1
ATOM 702 N N . TRP A 1 90 ? 7.015 -17.699 0.953 1.00 77.56 90 TRP A N 1
ATOM 703 C CA . TRP A 1 90 ? 7.610 -16.391 1.203 1.00 77.56 90 TRP A CA 1
ATOM 704 C C . TRP A 1 90 ? 6.846 -15.684 2.321 1.00 77.56 90 TRP A C 1
ATOM 706 O O . TRP A 1 90 ? 5.611 -15.676 2.288 1.00 77.56 90 TRP A O 1
ATOM 716 N N . PRO A 1 91 ? 7.536 -15.038 3.277 1.00 87.75 91 PRO A N 1
ATOM 717 C CA . PRO A 1 91 ? 6.883 -14.434 4.426 1.00 87.75 91 PRO A CA 1
ATOM 718 C C . PRO A 1 91 ? 6.264 -13.082 4.036 1.00 87.75 91 PRO A C 1
ATOM 720 O O . PRO A 1 91 ? 6.881 -12.018 4.136 1.00 87.75 91 PRO A O 1
ATOM 723 N N . LEU A 1 92 ? 5.033 -13.142 3.532 1.00 92.00 92 LEU A N 1
ATOM 724 C CA . LEU A 1 92 ? 4.268 -11.981 3.098 1.00 92.00 92 LEU A CA 1
ATOM 725 C C . LEU A 1 92 ? 3.421 -11.409 4.236 1.00 92.00 92 LEU A C 1
ATOM 727 O O . LEU A 1 92 ? 2.781 -12.134 4.999 1.00 92.00 92 LEU A O 1
ATOM 731 N N . MET A 1 93 ? 3.375 -10.083 4.295 1.00 94.38 93 MET A N 1
ATOM 732 C CA . MET A 1 93 ? 2.570 -9.315 5.232 1.00 94.38 93 MET A CA 1
ATOM 733 C C . MET A 1 93 ? 1.627 -8.392 4.470 1.00 94.38 93 MET A C 1
ATOM 735 O O . MET A 1 93 ? 2.049 -7.659 3.573 1.00 94.38 93 MET A O 1
ATOM 739 N N . LEU A 1 94 ? 0.353 -8.412 4.847 1.00 95.50 94 LEU A N 1
ATOM 740 C CA . LEU A 1 94 ? -0.626 -7.400 4.481 1.00 95.50 94 LEU A CA 1
ATOM 741 C C . LEU A 1 94 ? -0.598 -6.300 5.545 1.00 95.50 94 LEU A C 1
ATOM 743 O O . LEU A 1 94 ? -0.736 -6.586 6.731 1.00 95.50 94 LEU A O 1
ATOM 747 N N . ARG A 1 95 ? -0.472 -5.044 5.116 1.00 96.88 95 ARG A N 1
ATOM 748 C CA . ARG A 1 95 ? -0.637 -3.855 5.956 1.00 96.88 95 ARG A CA 1
ATOM 749 C C . ARG A 1 95 ? -1.731 -2.960 5.399 1.00 96.88 95 ARG A C 1
ATOM 751 O O . ARG A 1 95 ? -1.640 -2.499 4.260 1.00 96.88 95 ARG A O 1
ATOM 758 N N . VAL A 1 96 ? -2.724 -2.666 6.228 1.00 97.69 96 VAL A N 1
ATOM 759 C CA . VAL A 1 96 ? -3.797 -1.710 5.938 1.00 97.69 96 VAL A CA 1
ATOM 760 C C . VAL A 1 96 ? -3.570 -0.483 6.810 1.00 97.69 96 VAL A C 1
ATOM 762 O O . VAL A 1 96 ? -3.811 -0.522 8.011 1.00 97.69 96 VAL A O 1
ATOM 765 N N . ASN A 1 97 ? -3.081 0.602 6.219 1.00 97.81 97 ASN A N 1
ATOM 766 C CA . ASN A 1 97 ? -2.847 1.847 6.945 1.00 97.81 97 ASN A CA 1
ATOM 767 C C . ASN A 1 97 ? -4.164 2.598 7.134 1.00 97.81 97 ASN A C 1
ATOM 769 O O . ASN A 1 97 ? -4.946 2.734 6.189 1.00 97.81 97 ASN A O 1
ATOM 773 N N . ILE A 1 98 ? -4.371 3.143 8.325 1.00 98.12 98 ILE A N 1
ATOM 774 C CA . ILE A 1 98 ? -5.553 3.901 8.716 1.00 98.12 98 ILE A CA 1
ATOM 775 C C . ILE A 1 98 ? -5.170 5.370 8.885 1.00 98.12 98 ILE A C 1
ATOM 777 O O . ILE A 1 98 ? -4.175 5.715 9.514 1.00 98.12 98 ILE A O 1
ATOM 781 N N . ASN A 1 99 ? -5.974 6.267 8.327 1.00 97.38 99 ASN A N 1
ATOM 782 C CA . ASN A 1 99 ? -5.873 7.682 8.645 1.00 97.38 99 ASN A CA 1
ATOM 783 C C . ASN A 1 99 ? -6.559 7.930 9.995 1.00 97.38 99 ASN A C 1
ATOM 785 O O . ASN A 1 99 ? -7.785 7.888 10.078 1.00 97.38 99 ASN A O 1
ATOM 789 N N . ASN A 1 100 ? -5.782 8.219 11.040 1.00 93.19 100 ASN A N 1
ATOM 790 C CA . ASN A 1 100 ? -6.308 8.438 12.394 1.00 93.19 100 ASN A CA 1
ATOM 791 C C . ASN A 1 100 ? -7.271 9.632 12.503 1.00 93.19 100 ASN A C 1
ATOM 793 O O . ASN A 1 100 ? -8.135 9.632 13.373 1.00 93.19 100 ASN A O 1
ATOM 797 N N . GLY A 1 101 ? -7.158 10.631 11.621 1.00 95.38 101 GLY A N 1
ATOM 798 C CA . GLY A 1 101 ? -8.065 11.780 11.601 1.00 95.38 101 GLY A CA 1
ATOM 799 C C . GLY A 1 101 ? -9.448 11.456 11.031 1.00 95.38 101 GLY A C 1
ATOM 800 O O . GLY A 1 101 ? -10.425 12.098 11.403 1.00 95.38 101 GLY A O 1
ATOM 801 N N . THR A 1 102 ? -9.550 10.462 10.142 1.00 97.12 102 THR A N 1
ATOM 802 C CA . THR A 1 102 ? -10.819 10.093 9.486 1.00 97.12 102 THR A CA 1
ATOM 803 C C . THR A 1 102 ? -11.337 8.707 9.864 1.00 97.12 102 THR A C 1
ATOM 805 O O . THR A 1 102 ? -12.484 8.388 9.557 1.00 97.12 102 THR A O 1
ATOM 808 N N . GLY A 1 103 ? -10.514 7.864 10.494 1.00 96.88 103 GLY A N 1
ATOM 809 C CA . GLY A 1 103 ? -10.829 6.467 10.806 1.00 96.88 103 GLY A CA 1
ATOM 810 C C . GLY A 1 103 ? -10.971 5.570 9.570 1.00 96.88 103 GLY A C 1
ATOM 811 O O . GLY A 1 103 ? -11.591 4.507 9.649 1.00 96.88 103 GLY A O 1
ATOM 812 N N . ARG A 1 104 ? -10.442 5.998 8.416 1.00 98.12 104 ARG A N 1
ATOM 813 C CA . ARG A 1 104 ? -10.595 5.316 7.121 1.00 98.12 104 ARG A CA 1
ATOM 814 C C . ARG A 1 104 ? -9.283 4.741 6.609 1.00 98.12 104 ARG A C 1
ATOM 816 O O . ARG A 1 104 ? -8.210 5.266 6.901 1.00 98.12 104 ARG A O 1
ATOM 823 N N . VAL A 1 105 ? -9.379 3.690 5.800 1.00 98.06 105 VAL A N 1
ATOM 824 C CA . VAL A 1 105 ? -8.247 3.073 5.106 1.00 98.06 105 VAL A CA 1
ATOM 825 C C . VAL A 1 105 ? -7.592 4.103 4.188 1.00 98.06 105 VAL A C 1
ATOM 827 O O . VAL A 1 105 ? -8.211 4.602 3.252 1.00 98.06 105 VAL A O 1
ATOM 830 N N . ALA A 1 106 ? -6.326 4.411 4.447 1.00 97.62 106 ALA A N 1
ATOM 831 C CA . ALA A 1 106 ? -5.532 5.364 3.679 1.00 97.62 106 ALA A CA 1
ATOM 832 C C . ALA A 1 106 ? -4.746 4.686 2.551 1.00 97.62 106 ALA A C 1
ATOM 834 O O . ALA A 1 106 ? -4.567 5.247 1.473 1.00 97.62 106 ALA A O 1
ATOM 835 N N . SER A 1 107 ? -4.225 3.486 2.806 1.00 96.88 107 SER A N 1
ATOM 836 C CA . SER A 1 107 ? -3.450 2.715 1.833 1.00 96.88 107 SER A CA 1
ATOM 837 C C . SER A 1 107 ? -3.376 1.249 2.231 1.00 96.88 107 SER A C 1
ATOM 839 O O . SER A 1 107 ? -3.489 0.908 3.407 1.00 96.88 107 SER A O 1
ATOM 841 N N . ILE A 1 108 ? -3.176 0.386 1.237 1.00 97.00 108 ILE A N 1
ATOM 842 C CA . ILE A 1 108 ? -3.075 -1.057 1.421 1.00 97.00 108 ILE A CA 1
ATOM 843 C C . ILE A 1 108 ? -1.791 -1.531 0.753 1.00 97.00 108 ILE A C 1
ATOM 845 O O . ILE A 1 108 ? -1.546 -1.217 -0.414 1.00 97.00 108 ILE A O 1
ATOM 849 N N . TYR A 1 109 ? -0.987 -2.286 1.495 1.00 95.88 109 TYR A N 1
ATOM 850 C CA . TYR A 1 109 ? 0.284 -2.820 1.033 1.00 95.88 109 TYR A CA 1
ATOM 851 C C . TYR A 1 109 ? 0.394 -4.314 1.298 1.00 95.88 109 TYR A C 1
ATOM 853 O O . TYR A 1 109 ? 0.044 -4.773 2.379 1.00 95.88 109 TYR A O 1
ATOM 861 N N . ILE A 1 110 ? 0.955 -5.051 0.345 1.00 94.56 110 ILE A N 1
ATOM 862 C CA . ILE A 1 110 ? 1.435 -6.421 0.539 1.00 94.56 110 ILE A CA 1
ATOM 863 C C . ILE A 1 110 ? 2.940 -6.396 0.321 1.00 94.56 110 ILE A C 1
ATOM 865 O O . ILE A 1 110 ? 3.397 -5.899 -0.708 1.00 94.56 110 ILE A O 1
ATOM 869 N N . TYR A 1 111 ? 3.715 -6.894 1.275 1.00 93.25 111 TYR A N 1
ATOM 870 C CA . TYR A 1 111 ? 5.171 -6.823 1.210 1.00 93.25 111 TYR A CA 1
ATOM 871 C C . TYR A 1 111 ? 5.834 -8.035 1.844 1.00 93.25 111 TYR A C 1
ATOM 873 O O . TYR A 1 111 ? 5.229 -8.765 2.627 1.00 93.25 111 TYR A O 1
ATOM 881 N N . ARG A 1 112 ? 7.093 -8.247 1.477 1.00 90.25 112 ARG A N 1
ATOM 882 C CA . ARG A 1 112 ? 7.974 -9.237 2.089 1.00 90.25 112 ARG A CA 1
ATOM 883 C C . ARG A 1 112 ? 8.601 -8.669 3.354 1.00 90.25 112 ARG A C 1
ATOM 885 O O . ARG A 1 112 ? 9.129 -7.563 3.323 1.00 90.25 112 ARG A O 1
ATOM 892 N N . ILE A 1 113 ? 8.567 -9.426 4.447 1.00 87.50 113 ILE A N 1
ATOM 893 C CA . ILE A 1 113 ? 9.183 -9.000 5.718 1.00 87.50 113 ILE A CA 1
ATOM 894 C C . ILE A 1 113 ? 10.688 -9.293 5.790 1.00 87.50 113 ILE A C 1
ATOM 896 O O . ILE A 1 113 ? 11.357 -8.813 6.695 1.00 87.50 113 ILE A O 1
ATOM 900 N N . ASP A 1 114 ? 11.207 -10.104 4.868 1.00 82.38 114 ASP A N 1
ATOM 901 C CA . ASP A 1 114 ? 12.591 -10.590 4.818 1.00 82.38 114 ASP A CA 1
ATOM 902 C C . ASP A 1 114 ? 13.442 -9.852 3.773 1.00 82.38 114 ASP A C 1
ATOM 904 O O . ASP A 1 114 ? 14.351 -10.421 3.160 1.00 82.38 114 ASP A O 1
ATOM 908 N N . PHE A 1 115 ? 13.082 -8.601 3.509 1.00 70.50 115 PHE A N 1
ATOM 909 C CA . PHE A 1 115 ? 13.679 -7.796 2.462 1.00 70.50 115 PHE A CA 1
ATOM 910 C C . PHE A 1 115 ? 14.909 -7.015 2.928 1.00 70.50 115 PHE A C 1
ATOM 912 O O . PHE A 1 115 ? 14.828 -6.359 3.990 1.00 70.50 115 PHE A O 1
#

pLDDT: mean 89.5, std 8.6, range [64.44, 98.12]

Foldseek 3Di:
DCVQQNAFPDWDWDDDPDPPDIWTWGWGQDDPPFGIKIFTDDPHDGFKMWTQDDQQAGFFAAPVSVCVRQDPQWDCPPQWIWHFPPDDPFGKIWIFGADNVVNTGHIIMIGGPVD

Organism: NCBI:txid1181530

Sequence (115 aa):
MIGRFGAPKMVYSARGNELWQDDVVFQYEKAPPIGAVDFFIYRDRVWQVKVASVNGIAVGEPKQSALTVLGSEAEDRADHLLMKVSDRDWPLMLRVNINNGTGRVASIYIYRIDF

Secondary structure (DSSP, 8-state):
-HHHH-S-SEEEEEE-SSTT-EEEEEEEEEETTTEEEEEEEETTEEEEEEESEETTEETTSBHHHHHHHHGGGPEE-SSEEEEEE-SSSS-EEEEEEEETTTTEEEEEEEEES--

Radius of gyration: 14.42 Å; chains: 1; bounding box: 34×32×36 Å